Protein AF-0000000083689235 (afdb_homodimer)

Structure (mmCIF, N/CA/C/O backbone):
data_AF-0000000083689235-model_v1
#
loop_
_entity.id
_entity.type
_entity.pdbx_description
1 polymer 'Cytochrome P450'
#
loop_
_atom_site.group_PDB
_atom_site.id
_atom_site.type_symbol
_atom_site.label_atom_id
_atom_site.label_alt_id
_atom_site.label_comp_id
_atom_site.label_asym_id
_atom_site.label_entity_id
_atom_site.label_seq_id
_atom_site.pdbx_PDB_ins_code
_atom_site.Cartn_x
_atom_site.Cartn_y
_atom_site.Cartn_z
_atom_site.occupancy
_atom_site.B_iso_or_equiv
_atom_site.auth_seq_id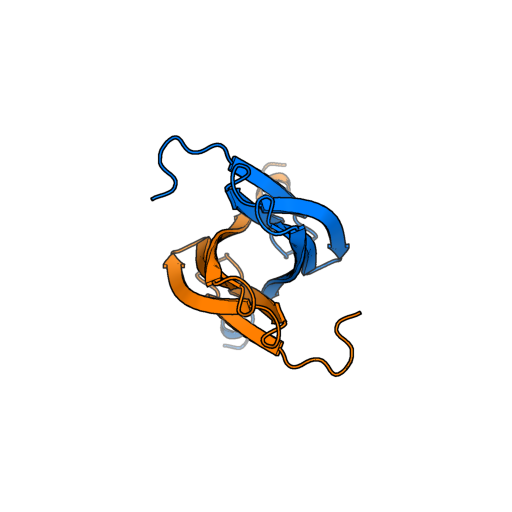
_atom_site.auth_comp_id
_atom_site.auth_asym_id
_atom_site.auth_atom_id
_atom_site.pdbx_PDB_model_num
ATOM 1 N N . MET A 1 1 ? 8.125 3.664 -14.93 1 40.72 1 MET A N 1
ATOM 2 C CA . MET A 1 1 ? 7.797 2.307 -14.5 1 40.72 1 MET A CA 1
ATOM 3 C C . MET A 1 1 ? 6.312 2.014 -14.703 1 40.72 1 MET A C 1
ATOM 5 O O . MET A 1 1 ? 5.938 0.891 -15.039 1 40.72 1 MET A O 1
ATOM 9 N N . TRP A 1 2 ? 5.355 2.891 -14.062 1 56.28 2 TRP A N 1
ATOM 10 C CA . TRP A 1 2 ? 3.945 2.635 -14.336 1 56.28 2 TRP A CA 1
ATOM 11 C C . TRP A 1 2 ? 3.609 2.924 -15.789 1 56.28 2 TRP A C 1
ATOM 13 O O . TRP A 1 2 ? 3.617 4.082 -16.219 1 56.28 2 TRP A O 1
ATOM 23 N N . GLY A 1 3 ? 4.48 2.537 -16.609 1 51.38 3 GLY A N 1
ATOM 24 C CA . GLY A 1 3 ? 4.137 2.83 -17.984 1 51.38 3 GLY A CA 1
ATOM 25 C C . GLY A 1 3 ? 2.639 2.93 -18.219 1 51.38 3 GLY A C 1
ATOM 26 O O . GLY A 1 3 ? 1.886 3.273 -17.312 1 51.38 3 GLY A O 1
ATOM 27 N N . ASN A 1 4 ? 2.213 2.709 -19.406 1 67.12 4 ASN A N 1
ATOM 28 C CA . ASN A 1 4 ? 0.866 2.631 -19.969 1 67.12 4 ASN A CA 1
ATOM 29 C C . ASN A 1 4 ? 0.105 1.422 -19.422 1 67.12 4 ASN A C 1
ATOM 31 O O . ASN A 1 4 ? -0.801 0.91 -20.078 1 67.12 4 ASN A O 1
ATOM 35 N N . SER A 1 5 ? 0.548 0.983 -18.219 1 75.38 5 SER A N 1
ATOM 36 C CA . SER A 1 5 ? -0.178 -0.175 -17.703 1 75.38 5 SER A CA 1
ATOM 37 C C . SER A 1 5 ? -1.443 0.248 -16.969 1 75.38 5 SER A C 1
ATOM 39 O O . SER A 1 5 ? -1.489 1.326 -16.375 1 75.38 5 SER A O 1
ATOM 41 N N . PRO A 1 6 ? -2.543 -0.563 -17.219 1 90.81 6 PRO A N 1
ATOM 42 C CA . PRO A 1 6 ? -3.762 -0.26 -16.453 1 90.81 6 PRO A CA 1
ATOM 43 C C . PRO A 1 6 ? -3.529 -0.217 -14.953 1 90.81 6 PRO A C 1
ATOM 45 O O . PRO A 1 6 ? -2.752 -1.014 -14.422 1 90.81 6 PRO A O 1
ATOM 48 N N . HIS A 1 7 ? -4.012 0.837 -14.391 1 93.88 7 HIS A N 1
ATOM 49 C CA . HIS A 1 7 ? -3.865 0.978 -12.953 1 93.88 7 HIS A CA 1
ATOM 50 C C . HIS A 1 7 ? -5.219 1.195 -12.273 1 93.88 7 HIS A C 1
ATOM 52 O O . HIS A 1 7 ? -6.148 1.71 -12.898 1 93.88 7 HIS A O 1
ATOM 58 N N . ALA A 1 8 ? -5.305 0.729 -11.016 1 96.56 8 ALA A N 1
ATOM 59 C CA . ALA A 1 8 ? -6.426 0.992 -10.117 1 96.56 8 ALA A CA 1
ATOM 60 C C . ALA A 1 8 ? -5.945 1.549 -8.781 1 96.56 8 ALA A C 1
ATOM 62 O O . ALA A 1 8 ? -4.742 1.659 -8.547 1 96.56 8 ALA A O 1
ATOM 63 N N . TYR A 1 9 ? -6.945 2.037 -7.984 1 96.31 9 TYR A N 1
ATOM 64 C CA . TYR A 1 9 ? -6.512 2.635 -6.727 1 96.31 9 TYR A CA 1
ATOM 65 C C . TYR A 1 9 ? -7.582 2.479 -5.652 1 96.31 9 TYR A C 1
ATOM 67 O O . TYR A 1 9 ? -8.75 2.238 -5.961 1 96.31 9 TYR A O 1
ATOM 75 N N . SER A 1 10 ? -7.109 2.506 -4.441 1 96.62 10 SER A N 1
ATOM 76 C CA . SER A 1 10 ? -7.938 2.693 -3.256 1 96.62 10 SER A CA 1
ATOM 77 C C . SER A 1 10 ? -7.57 3.979 -2.52 1 96.62 10 SER A C 1
ATOM 79 O O . SER A 1 10 ? -6.41 4.391 -2.523 1 96.62 10 SER A O 1
ATOM 81 N N . TYR A 1 11 ? -8.648 4.609 -1.931 1 93.56 11 TYR A N 1
ATOM 82 C CA . TYR A 1 11 ? -8.43 5.941 -1.378 1 93.56 11 TYR A CA 1
ATOM 83 C C . TYR A 1 11 ? -9.07 6.07 -0 1 93.56 11 TYR A C 1
ATOM 85 O O . TYR A 1 11 ? -10.164 5.551 0.234 1 93.56 11 TYR A O 1
ATOM 93 N N . ARG A 1 12 ? -8.258 6.734 0.903 1 92.81 12 ARG A N 1
ATOM 94 C CA . ARG A 1 12 ? -8.766 7.234 2.176 1 92.81 12 ARG A CA 1
ATOM 95 C C . ARG A 1 12 ? -8.688 8.758 2.236 1 92.81 12 ARG A C 1
ATOM 97 O O . ARG A 1 12 ? -7.594 9.328 2.176 1 92.81 12 ARG A O 1
ATOM 104 N N . PRO A 1 13 ? -9.828 9.406 2.391 1 89.06 13 PRO A N 1
ATOM 105 C CA . PRO A 1 13 ? -9.773 10.875 2.451 1 89.06 13 PRO A CA 1
ATOM 106 C C . PRO A 1 13 ? -9.039 11.391 3.688 1 89.06 13 PRO A C 1
ATOM 108 O O . PRO A 1 13 ? -8.875 10.648 4.664 1 89.06 13 PRO A O 1
ATOM 111 N N . SER A 1 14 ? -8.594 12.633 3.605 1 84.81 14 SER A N 1
ATOM 112 C CA . SER A 1 14 ? -7.977 13.281 4.762 1 84.81 14 SER A CA 1
ATOM 113 C C . SER A 1 14 ? -8.969 13.414 5.914 1 84.81 14 SER A C 1
ATOM 115 O O . SER A 1 14 ? -10.156 13.641 5.691 1 84.81 14 SER A O 1
ATOM 117 N N . VAL A 1 15 ? -8.438 13.141 6.988 1 75.62 15 VAL A N 1
ATOM 118 C CA . VAL A 1 15 ? -9.227 13.32 8.203 1 75.62 15 VAL A CA 1
ATOM 119 C C . VAL A 1 15 ? -8.469 14.203 9.188 1 75.62 15 VAL A C 1
ATOM 121 O O . VAL A 1 15 ? -7.387 13.836 9.656 1 75.62 15 VAL A O 1
ATOM 124 N N . GLY A 1 16 ? -9.062 15.438 9.516 1 74.81 16 GLY A N 1
ATOM 125 C CA . GLY A 1 16 ? -8.375 16.359 10.398 1 74.81 16 GLY A CA 1
ATOM 126 C C . GLY A 1 16 ? -7.031 16.812 9.859 1 74.81 16 GLY A C 1
ATOM 127 O O . GLY A 1 16 ? -6.945 17.297 8.727 1 74.81 16 GLY A O 1
ATOM 128 N N . ALA A 1 17 ? -5.957 16.547 10.711 1 70.25 17 ALA A N 1
ATOM 129 C CA . ALA A 1 17 ? -4.605 16.969 10.359 1 70.25 17 ALA A CA 1
ATOM 130 C C . ALA A 1 17 ? -3.881 15.891 9.562 1 70.25 17 ALA A C 1
ATOM 132 O O . ALA A 1 17 ? -2.789 16.125 9.039 1 70.25 17 ALA A O 1
ATOM 133 N N . SER A 1 18 ? -4.688 14.773 9.5 1 71.75 18 SER A N 1
ATOM 134 C CA . SER A 1 18 ? -4.043 13.688 8.766 1 71.75 18 SER A CA 1
ATOM 135 C C . SER A 1 18 ? -4.383 13.758 7.277 1 71.75 18 SER A C 1
ATOM 137 O O . SER A 1 18 ? -5.543 13.945 6.91 1 71.75 18 SER A O 1
ATOM 139 N N . GLY A 1 19 ? -3.453 13.742 6.48 1 78.62 19 GLY A N 1
ATOM 140 C CA . GLY A 1 19 ? -3.676 13.719 5.047 1 78.62 19 GLY A CA 1
ATOM 141 C C . GLY A 1 19 ? -4.352 12.445 4.566 1 78.62 19 GLY A C 1
ATOM 142 O O . GLY A 1 19 ? -4.574 11.523 5.352 1 78.62 19 GLY A O 1
ATOM 143 N N . GLY A 1 20 ? -4.801 12.469 3.379 1 89.06 20 GLY A N 1
ATOM 144 C CA . GLY A 1 20 ? -5.387 11.273 2.779 1 89.06 20 GLY A CA 1
ATOM 145 C C . GLY A 1 20 ? -4.355 10.242 2.379 1 89.06 20 GLY A C 1
ATOM 146 O O . GLY A 1 20 ? -3.15 10.5 2.43 1 89.06 20 GLY A O 1
ATOM 147 N N . LEU A 1 21 ? -4.809 9.055 2.16 1 92.81 21 LEU A N 1
ATOM 148 C CA . LEU A 1 21 ? -3.984 7.965 1.642 1 92.81 21 LEU A CA 1
ATOM 149 C C . LEU A 1 21 ? -4.523 7.465 0.305 1 92.81 21 LEU A C 1
ATOM 151 O O . LEU A 1 21 ? -5.734 7.301 0.141 1 92.81 21 LEU A O 1
ATOM 155 N N . LEU A 1 22 ? -3.645 7.332 -0.619 1 94.5 22 LEU A N 1
ATOM 156 C CA . LEU A 1 22 ? -3.938 6.766 -1.93 1 94.5 22 LEU A CA 1
ATOM 157 C C . LEU A 1 22 ? -3.021 5.578 -2.225 1 94.5 22 LEU A C 1
ATOM 159 O O . LEU A 1 22 ? -1.799 5.695 -2.121 1 94.5 22 LEU A O 1
ATOM 163 N N . THR A 1 23 ? -3.592 4.406 -2.479 1 96.75 23 THR A N 1
ATOM 164 C CA . THR A 1 23 ? -2.832 3.234 -2.895 1 96.75 23 THR A CA 1
ATOM 165 C C . THR A 1 23 ? -3.133 2.881 -4.348 1 96.75 23 THR A C 1
ATOM 167 O O . THR A 1 23 ? -4.293 2.668 -4.711 1 96.75 23 THR A O 1
ATOM 170 N N . ILE A 1 24 ? -2.086 2.811 -5.172 1 96.25 24 ILE A N 1
ATOM 171 C CA . ILE A 1 24 ? -2.207 2.539 -6.602 1 96.25 24 ILE A CA 1
ATOM 172 C C . ILE A 1 24 ? -1.522 1.216 -6.934 1 96.25 24 ILE A C 1
ATOM 174 O O . ILE A 1 24 ? -0.445 0.918 -6.414 1 96.25 24 ILE A O 1
ATOM 178 N N . TRP A 1 25 ? -2.096 0.451 -7.785 1 96.31 25 TRP A N 1
ATOM 179 C CA . TRP A 1 25 ? -1.494 -0.817 -8.18 1 96.31 25 TRP A CA 1
ATOM 180 C C . TRP A 1 25 ? -1.755 -1.104 -9.656 1 96.31 25 TRP A C 1
ATOM 182 O O . TRP A 1 25 ? -2.578 -0.438 -10.289 1 96.31 25 TRP A O 1
ATOM 192 N N . ASP A 1 26 ? -0.982 -2.035 -10.188 1 94.75 26 ASP A N 1
ATOM 193 C CA . ASP A 1 26 ? -1.204 -2.529 -11.547 1 94.75 26 ASP A CA 1
ATOM 194 C C . ASP A 1 26 ? -2.412 -3.461 -11.602 1 94.75 26 ASP A C 1
ATOM 196 O O . 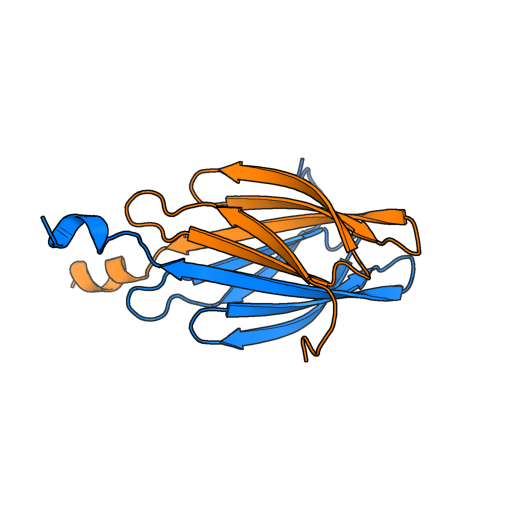ASP A 1 26 ? -2.35 -4.598 -11.125 1 94.75 26 ASP A O 1
ATOM 200 N N . SER A 1 27 ? -3.441 -3.01 -12.242 1 95.19 27 SER A N 1
ATOM 201 C CA . SER A 1 27 ? -4.695 -3.758 -12.219 1 95.19 27 SER A CA 1
ATOM 202 C C . SER A 1 27 ? -4.668 -4.914 -13.211 1 95.19 27 SER A C 1
ATOM 204 O O . SER A 1 27 ? -5.59 -5.734 -13.242 1 95.19 27 SER A O 1
ATOM 206 N N . ALA A 1 28 ? -3.66 -4.961 -14.016 1 92.44 28 ALA A N 1
ATOM 207 C CA . ALA A 1 28 ? -3.48 -6.125 -14.883 1 92.44 28 ALA A CA 1
ATOM 208 C C . ALA A 1 28 ? -2.939 -7.312 -14.094 1 92.44 28 ALA A C 1
ATOM 210 O O . ALA A 1 28 ? -3.074 -8.461 -14.523 1 92.44 28 ALA A O 1
ATOM 211 N N . GLU A 1 29 ? -2.357 -7 -12.922 1 91.88 29 GLU A N 1
ATOM 212 C CA . GLU A 1 29 ? -1.693 -8.055 -12.164 1 91.88 29 GLU A CA 1
ATOM 213 C C . GLU A 1 29 ? -2.457 -8.383 -10.883 1 91.88 29 GLU A C 1
ATOM 215 O O . GLU A 1 29 ? -2.424 -9.516 -10.406 1 91.88 29 GLU A O 1
ATOM 220 N N . VAL A 1 30 ? -3.039 -7.352 -10.352 1 94.75 30 VAL A N 1
ATOM 221 C CA . VAL A 1 30 ? -3.639 -7.492 -9.031 1 94.75 30 VAL A CA 1
ATOM 222 C C . VAL A 1 30 ? -5.082 -7 -9.062 1 94.75 30 VAL A C 1
ATOM 224 O O . VAL A 1 30 ? -5.379 -5.961 -9.656 1 94.75 30 VAL A O 1
ATOM 227 N N . GLU A 1 31 ? -5.875 -7.812 -8.461 1 96.19 31 GLU A N 1
ATOM 228 C CA . GLU A 1 31 ? -7.234 -7.379 -8.141 1 96.19 31 GLU A CA 1
ATOM 229 C C . GLU A 1 31 ? -7.379 -7.055 -6.66 1 96.19 31 GLU A C 1
ATOM 231 O O . GLU A 1 31 ? -7.062 -7.887 -5.805 1 96.19 31 GLU A O 1
ATOM 236 N N . VAL A 1 32 ? -7.777 -5.863 -6.316 1 97.06 32 VAL A N 1
ATOM 237 C CA . VAL A 1 32 ? -8.125 -5.562 -4.934 1 97.06 32 VAL A CA 1
ATOM 238 C C . VAL A 1 32 ? -9.578 -5.941 -4.672 1 97.06 32 VAL A C 1
ATOM 240 O O . VAL A 1 32 ? -10.5 -5.328 -5.223 1 97.06 32 VAL A O 1
ATOM 243 N N . CYS A 1 33 ? -9.742 -6.875 -3.799 1 97.31 33 CYS A N 1
ATOM 244 C CA . CYS A 1 33 ? -11.039 -7.477 -3.52 1 97.31 33 CYS A CA 1
ATOM 245 C C . CYS A 1 33 ? -11.828 -6.633 -2.529 1 97.31 33 CYS A C 1
ATOM 247 O O . CYS A 1 33 ? -13.062 -6.625 -2.555 1 97.31 33 CYS A O 1
ATOM 249 N N . SER A 1 34 ? -11.172 -6.031 -1.626 1 97.25 34 SER A N 1
ATOM 250 C CA . SER A 1 34 ? -11.805 -5.156 -0.646 1 97.25 34 SER A CA 1
ATOM 251 C C . SER A 1 34 ? -10.805 -4.16 -0.066 1 97.25 34 SER A C 1
ATOM 253 O O . SER A 1 34 ? -9.594 -4.406 -0.088 1 97.25 34 SER A O 1
ATOM 255 N N . SER A 1 35 ? -11.367 -3.037 0.373 1 96.88 35 SER A N 1
ATOM 256 C CA . SER A 1 35 ? -10.586 -2.055 1.121 1 96.88 35 SER A CA 1
ATOM 257 C C . SER A 1 35 ? -11.383 -1.498 2.295 1 96.88 35 SER A C 1
ATOM 259 O O . SER A 1 35 ? -12.609 -1.349 2.209 1 96.88 35 SER A O 1
ATOM 261 N N . VAL A 1 36 ? -10.648 -1.245 3.375 1 95.81 36 VAL A N 1
ATOM 262 C CA . VAL A 1 36 ? -11.234 -0.65 4.57 1 95.81 36 VAL A CA 1
ATOM 263 C C . VAL A 1 36 ? -10.398 0.547 5.016 1 95.81 36 VAL A C 1
ATOM 265 O O . VAL A 1 36 ? -9.18 0.443 5.152 1 95.81 36 VAL A O 1
ATOM 268 N N . SER A 1 37 ? -11.102 1.615 5.156 1 93.06 37 SER A N 1
ATOM 269 C CA . SER A 1 37 ? -10.414 2.812 5.625 1 93.06 37 SER A CA 1
ATOM 270 C C . SER A 1 37 ? -10.75 3.107 7.086 1 93.06 37 SER A C 1
ATOM 272 O O . SER A 1 37 ? -11.922 3.111 7.469 1 93.06 37 SER A O 1
ATOM 274 N N . LEU A 1 38 ? -9.734 3.217 7.848 1 90.06 38 LEU A N 1
ATOM 275 C CA . LEU A 1 38 ? -9.844 3.713 9.211 1 90.06 38 LEU A CA 1
ATOM 276 C C . LEU A 1 38 ? -9.133 5.051 9.367 1 90.06 38 LEU A C 1
ATOM 278 O O . LEU A 1 38 ? -8.68 5.637 8.375 1 90.06 38 LEU A O 1
ATOM 282 N N . GLU A 1 39 ? -9.109 5.668 10.484 1 83.5 39 GLU A N 1
ATOM 283 C CA . GLU A 1 39 ? -8.633 7.035 10.672 1 83.5 39 GLU A CA 1
ATOM 284 C C . GLU A 1 39 ? -7.246 7.223 10.062 1 83.5 39 GLU A C 1
ATOM 286 O O . GLU A 1 39 ? -6.992 8.211 9.367 1 83.5 39 GLU A O 1
ATOM 291 N N . HIS A 1 40 ? -6.371 6.305 10.273 1 88.19 40 HIS A N 1
ATOM 292 C CA . HIS A 1 40 ? -5 6.523 9.836 1 88.19 40 HIS A CA 1
ATOM 293 C C . HIS A 1 40 ? -4.516 5.367 8.961 1 88.19 40 HIS A C 1
ATOM 295 O O . HIS A 1 40 ? -3.322 5.266 8.664 1 88.19 40 HIS A O 1
ATOM 301 N N . VAL A 1 41 ? -5.465 4.492 8.578 1 92.94 41 VAL A N 1
ATOM 302 C CA . VAL A 1 41 ? -5.008 3.289 7.891 1 92.94 41 VAL A CA 1
ATOM 303 C C . VAL A 1 41 ? -5.945 2.973 6.727 1 92.94 41 VAL A C 1
ATOM 305 O O . VAL A 1 41 ? -7.164 3.09 6.852 1 92.94 41 VAL A O 1
ATOM 308 N N . LEU A 1 42 ? -5.402 2.701 5.621 1 96.25 42 LEU A N 1
ATOM 309 C CA . L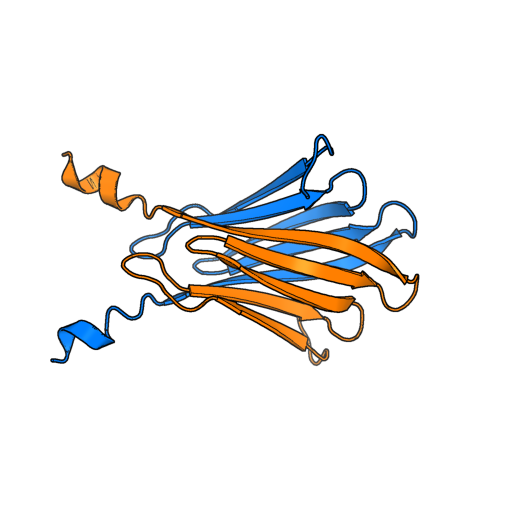EU A 1 42 ? -6.094 2.076 4.5 1 96.25 42 LEU A CA 1
ATOM 310 C C . LEU A 1 42 ? -5.68 0.615 4.352 1 96.25 42 LEU A C 1
ATOM 312 O O . LEU A 1 42 ? -4.527 0.323 4.02 1 96.25 42 LEU A O 1
ATOM 316 N N . TRP A 1 43 ? -6.641 -0.289 4.621 1 96.38 43 TRP A N 1
ATOM 317 C CA . TRP A 1 43 ? -6.43 -1.724 4.457 1 96.38 43 TRP A CA 1
ATOM 318 C C . TRP A 1 43 ? -6.883 -2.186 3.074 1 96.38 43 TRP A C 1
ATOM 320 O O . TRP A 1 43 ? -7.969 -1.817 2.615 1 96.38 43 TRP A O 1
ATOM 330 N N . CYS A 1 44 ? -6.055 -2.969 2.441 1 97.19 44 CYS A N 1
ATOM 331 C CA . CYS A 1 44 ? -6.422 -3.539 1.151 1 97.19 44 CYS A CA 1
ATOM 332 C C . CYS A 1 44 ? -6.227 -5.051 1.147 1 97.19 44 CYS A C 1
ATOM 334 O O . CYS A 1 44 ? -5.184 -5.547 1.571 1 97.19 44 CYS A O 1
ATOM 336 N N . HIS A 1 45 ? -7.211 -5.688 0.729 1 96.56 45 HIS A N 1
ATOM 337 C CA . HIS A 1 45 ? -7.156 -7.109 0.411 1 96.56 45 HIS A CA 1
ATOM 338 C C . HIS A 1 45 ? -7.062 -7.336 -1.094 1 96.56 45 HIS A C 1
ATOM 340 O O . HIS A 1 45 ? -7.977 -6.973 -1.84 1 96.56 45 HIS A O 1
ATOM 346 N N . GLY A 1 46 ? -5.922 -7.93 -1.54 1 94.88 46 GLY A N 1
ATOM 347 C CA . GLY A 1 46 ? -5.691 -8.141 -2.961 1 94.88 46 GLY A CA 1
ATOM 348 C C . GLY A 1 46 ? -5.527 -9.602 -3.332 1 94.88 46 GLY A C 1
ATOM 349 O O . GLY A 1 46 ? -5.316 -10.445 -2.461 1 94.88 46 GLY A O 1
ATOM 350 N N . ARG A 1 47 ? -5.648 -9.781 -4.598 1 94.38 47 ARG A N 1
ATOM 351 C CA . ARG A 1 47 ? -5.445 -11.094 -5.199 1 94.38 47 ARG A CA 1
ATOM 352 C C . ARG A 1 47 ? -4.648 -10.992 -6.496 1 94.38 47 ARG A C 1
ATOM 354 O O . ARG A 1 47 ? -4.93 -10.133 -7.332 1 94.38 47 ARG A O 1
ATOM 361 N N . PHE A 1 48 ? -3.648 -11.844 -6.664 1 93.44 48 PHE A N 1
ATOM 362 C CA . PHE A 1 48 ? -2.979 -11.922 -7.957 1 93.44 48 PHE A CA 1
ATOM 363 C C . PHE A 1 48 ? -3.879 -12.594 -8.992 1 93.44 48 PHE A C 1
ATOM 365 O O . PHE A 1 48 ? -4.371 -13.703 -8.766 1 93.44 48 PHE A O 1
ATOM 372 N N . ILE A 1 49 ? -3.92 -12 -10.047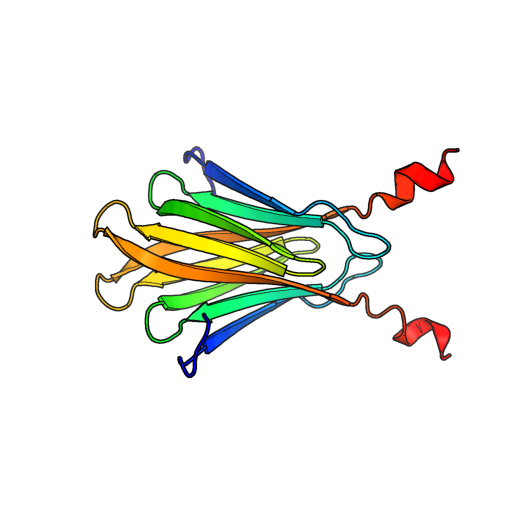 1 92.69 49 ILE A N 1
ATOM 373 C CA . ILE A 1 49 ? -4.891 -12.453 -11.039 1 92.69 49 ILE A CA 1
ATOM 374 C C . ILE A 1 49 ? -4.445 -13.797 -11.617 1 92.69 49 ILE A C 1
ATOM 376 O O . ILE A 1 49 ? -5.258 -14.711 -11.781 1 92.69 49 ILE A O 1
ATOM 380 N N . LYS A 1 50 ? -3.186 -13.953 -11.844 1 91.69 50 LYS A N 1
ATOM 381 C CA . LYS A 1 50 ? -2.676 -15.148 -12.508 1 91.69 50 LYS A CA 1
ATOM 382 C C . LYS A 1 50 ? -2.74 -16.359 -11.586 1 91.69 50 LYS A C 1
ATOM 384 O O . LYS A 1 50 ? -3.162 -17.438 -12.008 1 91.69 50 LYS A O 1
ATOM 389 N N . SER A 1 51 ? -2.395 -16.234 -10.367 1 93.06 51 SER A N 1
ATOM 390 C CA . SER A 1 51 ? -2.26 -17.391 -9.492 1 93.06 51 SER A CA 1
ATOM 391 C C . SER A 1 51 ? -3.463 -17.531 -8.562 1 93.06 51 SER A C 1
ATOM 393 O O . SER A 1 51 ? -3.691 -18.594 -7.98 1 93.06 51 SER A O 1
ATOM 395 N N . GLY A 1 52 ? -4.172 -16.453 -8.398 1 94.44 52 GLY A N 1
ATOM 396 C CA . GLY A 1 52 ? -5.281 -16.453 -7.457 1 94.44 52 GLY A CA 1
ATOM 397 C C . GLY A 1 52 ? -4.84 -16.281 -6.016 1 94.44 52 GLY A C 1
ATOM 398 O O . GLY A 1 52 ? -5.676 -16.25 -5.105 1 94.44 52 GLY A O 1
ATOM 399 N N . GLU A 1 53 ? -3.531 -16.141 -5.738 1 92.5 53 GLU A N 1
ATOM 400 C CA . GLU A 1 53 ? -3.018 -15.953 -4.387 1 92.5 53 GLU A CA 1
ATOM 401 C C . GLU A 1 53 ? -3.432 -14.602 -3.814 1 92.5 53 GLU A C 1
ATOM 403 O O . GLU A 1 53 ? -3.363 -13.586 -4.508 1 92.5 53 GLU A O 1
ATOM 408 N N . GLU A 1 54 ? -3.807 -14.695 -2.539 1 93.19 54 GLU A N 1
ATOM 409 C CA . GLU A 1 54 ? -4.316 -13.484 -1.9 1 93.19 54 GLU A CA 1
ATOM 410 C C . GLU A 1 54 ? -3.283 -12.883 -0.953 1 93.19 54 GLU A C 1
ATOM 412 O O . GLU A 1 54 ? -2.398 -13.586 -0.465 1 93.19 54 GLU A O 1
ATOM 417 N N . PHE A 1 55 ? -3.418 -11.586 -0.777 1 92.12 55 PHE A N 1
ATOM 418 C CA . PHE A 1 55 ? -2.529 -10.891 0.15 1 92.12 55 PHE A CA 1
ATOM 419 C C . PHE A 1 55 ? -3.23 -9.695 0.775 1 92.12 55 PHE A C 1
ATOM 421 O O . PHE A 1 55 ? -4.297 -9.281 0.315 1 92.12 55 PHE A O 1
ATOM 428 N N . PHE A 1 56 ? -2.568 -9.234 1.892 1 94.12 56 PHE A N 1
ATOM 429 C CA . PHE A 1 56 ? -3.064 -8.07 2.607 1 94.12 56 PHE A CA 1
ATOM 430 C C . PHE A 1 56 ? -1.976 -7.012 2.742 1 94.12 56 PHE A C 1
ATOM 432 O O . PHE A 1 56 ? -0.815 -7.336 2.998 1 94.12 56 PHE A O 1
ATOM 439 N N . VAL A 1 57 ? -2.443 -5.793 2.561 1 95.94 57 VAL A N 1
ATOM 440 C CA . VAL A 1 57 ? -1.543 -4.664 2.781 1 95.94 57 VAL A CA 1
ATOM 441 C C . VAL A 1 57 ? -2.256 -3.584 3.59 1 95.94 57 VAL A C 1
ATOM 443 O O . VAL A 1 57 ? -3.434 -3.301 3.355 1 95.94 57 VAL A O 1
ATOM 446 N N . ALA A 1 58 ? -1.49 -3.025 4.5 1 96.06 58 ALA A N 1
ATOM 447 C CA . ALA A 1 58 ? -1.969 -1.85 5.223 1 96.06 58 ALA A CA 1
ATOM 448 C C . ALA A 1 58 ? -1.083 -0.638 4.945 1 96.06 58 ALA A C 1
ATOM 450 O O . ALA A 1 58 ? 0.145 -0.728 5.023 1 96.06 58 ALA A O 1
ATOM 451 N N . ASN A 1 59 ? -1.722 0.4 4.609 1 95.44 59 ASN A N 1
ATOM 452 C CA . ASN A 1 59 ? -1.037 1.678 4.445 1 95.44 59 ASN A CA 1
ATOM 453 C C . ASN A 1 59 ? -1.442 2.674 5.527 1 95.44 59 ASN A C 1
ATOM 455 O O . ASN A 1 59 ? -2.629 2.951 5.711 1 95.44 59 ASN A O 1
ATOM 459 N N . VAL A 1 60 ? -0.433 3.205 6.164 1 92.38 60 VAL A N 1
ATOM 460 C CA . VAL A 1 60 ? -0.69 4.012 7.352 1 92.38 60 VAL A CA 1
ATOM 461 C C . VAL A 1 60 ? -0.073 5.398 7.18 1 92.38 60 VAL A C 1
ATOM 463 O O . VAL A 1 60 ? 1.061 5.527 6.711 1 92.38 60 VAL A O 1
ATOM 466 N N . ASN A 1 61 ? -0.916 6.402 7.504 1 88.38 61 ASN A N 1
ATOM 467 C CA . ASN A 1 61 ? -0.339 7.727 7.707 1 88.38 61 ASN A CA 1
ATOM 468 C C . ASN A 1 61 ? 0.496 7.785 8.984 1 88.38 61 ASN A C 1
ATOM 470 O O . ASN A 1 61 ? -0.012 7.516 10.078 1 88.38 61 ASN A O 1
ATOM 474 N N . ALA A 1 62 ? 1.689 8.047 8.797 1 79.75 62 ALA A N 1
ATOM 475 C CA . ALA A 1 62 ? 2.525 8.289 9.969 1 79.75 62 ALA A CA 1
ATOM 476 C C . ALA A 1 62 ? 2.551 9.773 10.328 1 79.75 62 ALA A C 1
ATOM 478 O O . ALA A 1 62 ? 2.449 10.633 9.445 1 79.75 62 ALA A O 1
ATOM 479 N N . PRO A 1 63 ? 2.441 10.109 11.688 1 69.69 63 PRO A N 1
ATOM 480 C CA . PRO A 1 63 ? 2.303 11.5 12.125 1 69.69 63 PRO A CA 1
ATOM 481 C C . PRO A 1 63 ? 3.354 12.422 11.508 1 69.69 63 PRO A C 1
ATOM 483 O O . PRO A 1 63 ? 4.434 11.961 11.125 1 69.69 63 PRO A O 1
ATOM 486 N N . CYS A 1 64 ? 2.83 13.602 11.188 1 58.75 64 CYS A N 1
ATOM 487 C CA . CYS A 1 64 ? 3.777 14.641 10.805 1 58.75 64 CYS A CA 1
ATOM 488 C C . CYS A 1 64 ? 4.68 15.008 11.977 1 58.75 64 CYS A C 1
ATOM 490 O O . CYS A 1 64 ? 4.254 14.969 13.133 1 58.75 64 CYS A O 1
ATOM 492 N N . ASP A 1 65 ? 5.934 14.75 11.844 1 51.66 65 ASP A N 1
ATOM 493 C CA . ASP A 1 65 ? 6.793 15.266 12.898 1 51.66 65 ASP A CA 1
ATOM 494 C C . ASP A 1 65 ? 6.441 16.719 13.242 1 51.66 65 ASP A C 1
ATOM 496 O O . ASP A 1 65 ? 7.145 17.641 12.828 1 51.66 65 ASP A O 1
ATOM 500 N N . HIS A 1 66 ? 5.457 17.203 13.039 1 46.66 66 HIS A N 1
ATOM 501 C CA . HIS A 1 66 ? 5.375 18.562 13.562 1 46.66 66 HIS A CA 1
ATOM 502 C C . HIS A 1 66 ? 5.645 18.594 15.062 1 46.66 66 HIS A C 1
ATOM 504 O O . HIS A 1 66 ? 5.977 19.641 15.617 1 46.66 66 HIS A O 1
ATOM 510 N N . GLY A 1 67 ? 5.324 17.672 15.82 1 42.47 67 GLY A N 1
ATOM 511 C CA . GLY A 1 67 ? 5.691 17.906 17.203 1 42.47 67 GLY A CA 1
ATOM 512 C C . GLY A 1 67 ? 7.176 18.188 17.391 1 42.47 67 GLY A C 1
ATOM 513 O O . GLY A 1 67 ? 7.625 18.469 18.5 1 42.47 67 GLY A O 1
ATOM 514 N N . ALA A 1 68 ? 7.957 17.688 16.516 1 40.31 68 ALA A N 1
ATOM 515 C CA . ALA A 1 68 ? 9.305 18.109 16.891 1 40.31 68 ALA A CA 1
ATOM 516 C C . ALA A 1 68 ? 9.477 19.609 16.734 1 40.31 68 ALA A C 1
ATOM 518 O O . ALA A 1 68 ? 10.43 20.188 17.25 1 40.31 68 ALA A O 1
ATOM 519 N N . LYS A 1 69 ? 8.68 20.344 15.992 1 39.59 69 LYS A N 1
ATOM 520 C CA . LYS A 1 69 ? 8.961 21.781 16.016 1 39.59 69 LYS A CA 1
ATOM 521 C C . LYS A 1 69 ? 8.422 22.422 17.281 1 39.59 69 LYS A C 1
ATOM 523 O O . LYS A 1 69 ? 8.93 23.453 17.719 1 39.59 69 LYS A O 1
ATOM 528 N N . GLN A 1 70 ? 7.27 22.094 17.719 1 37.66 70 GLN A N 1
ATOM 529 C CA . GLN A 1 70 ? 6.77 23.047 18.688 1 37.66 70 GLN A CA 1
ATOM 530 C C . GLN A 1 70 ? 7.551 22.953 20 1 37.66 70 GLN A C 1
ATOM 532 O O . GLN A 1 70 ? 7.359 23.781 20.906 1 37.66 70 GLN A O 1
ATOM 537 N N . ARG A 1 71 ? 8.031 21.688 20.219 1 34.22 71 ARG A N 1
ATOM 538 C CA . ARG A 1 71 ? 8.562 21.859 21.562 1 34.22 71 ARG A CA 1
ATOM 539 C C . ARG A 1 71 ? 9.82 22.719 21.547 1 34.22 71 ARG A C 1
ATOM 541 O O . ARG A 1 71 ? 10.469 22.906 22.578 1 34.22 71 ARG A O 1
ATOM 548 N N . LEU A 1 72 ? 10.266 23.094 20.422 1 28.98 72 LEU A N 1
ATOM 549 C CA . LEU A 1 72 ? 11.32 24.047 20.781 1 28.98 72 LEU A CA 1
ATOM 550 C C . LEU A 1 72 ? 10.734 25.391 21.156 1 28.98 72 LEU A C 1
ATOM 552 O O . LEU A 1 72 ? 11.219 26.047 22.078 1 28.98 72 LEU A O 1
ATOM 556 N N . MET B 1 1 ? -7.395 -9.438 12.312 1 40 1 MET B N 1
ATOM 557 C CA . MET B 1 1 ? -7.039 -9.906 10.969 1 40 1 MET B CA 1
ATOM 558 C C . MET B 1 1 ? -5.543 -10.188 10.875 1 40 1 MET B C 1
ATOM 560 O 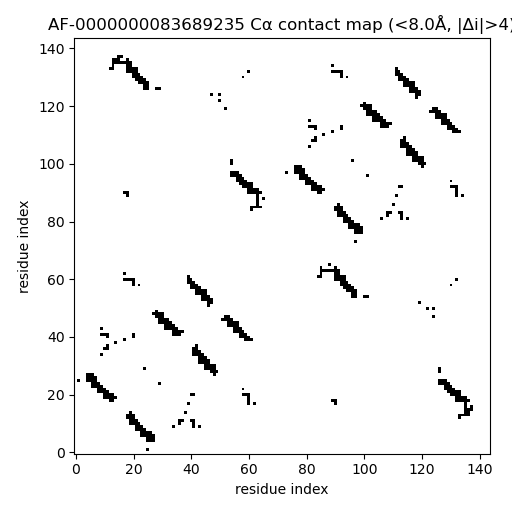O . MET B 1 1 ? -5.129 -11.148 10.234 1 40 1 MET B O 1
ATOM 564 N N . TRP B 1 2 ? -4.605 -9.109 11.133 1 55.78 2 TRP B N 1
ATOM 565 C CA . TRP B 1 2 ? -3.184 -9.438 11.148 1 55.78 2 TRP B CA 1
ATOM 566 C C . TRP B 1 2 ? -2.84 -10.336 12.328 1 55.78 2 TRP B C 1
ATOM 568 O O . TRP B 1 2 ? -2.934 -9.922 13.484 1 55.78 2 TRP B O 1
ATOM 578 N N . GLY B 1 3 ? -3.65 -11.266 12.531 1 51.66 3 GLY B N 1
ATOM 579 C CA . GLY B 1 3 ? -3.277 -12.102 13.664 1 51.66 3 GLY B CA 1
ATOM 580 C C . GLY B 1 3 ? -1.786 -12.102 13.938 1 51.66 3 GLY B C 1
ATOM 581 O O . GLY B 1 3 ? -1.097 -11.117 13.648 1 51.66 3 GLY B O 1
ATOM 582 N N . ASN B 1 4 ? -1.294 -13.117 14.57 1 66.56 4 ASN B N 1
ATOM 583 C CA . ASN B 1 4 ? 0.078 -13.477 14.914 1 66.56 4 ASN B CA 1
ATOM 584 C C . ASN B 1 4 ? 0.898 -13.805 13.664 1 66.56 4 ASN B C 1
ATOM 586 O O . ASN B 1 4 ? 1.854 -14.578 13.734 1 66.56 4 ASN B O 1
ATOM 590 N N . SER B 1 5 ? 0.44 -13.188 12.539 1 75.25 5 SER B N 1
ATOM 591 C CA . SER B 1 5 ? 1.221 -13.5 11.352 1 75.25 5 SER B CA 1
ATOM 592 C C . SER B 1 5 ? 2.436 -12.586 11.227 1 75.25 5 SER B C 1
ATOM 594 O O . SER B 1 5 ? 2.396 -11.438 11.664 1 75.25 5 SER B O 1
ATOM 596 N N . PRO B 1 6 ? 3.602 -13.234 10.805 1 90.94 6 PRO B N 1
ATOM 597 C CA . PRO B 1 6 ? 4.773 -12.391 10.57 1 90.94 6 PRO B CA 1
ATOM 598 C C . PRO B 1 6 ? 4.488 -11.234 9.617 1 90.94 6 PRO B C 1
ATOM 600 O O . PRO B 1 6 ? 3.729 -11.391 8.656 1 90.94 6 PRO B O 1
ATOM 603 N N . HIS B 1 7 ? 4.902 -10.094 10.062 1 94 7 HIS B N 1
ATOM 604 C CA . HIS B 1 7 ? 4.699 -8.914 9.219 1 94 7 HIS B CA 1
ATOM 605 C C . HIS B 1 7 ? 6.012 -8.172 8.984 1 94 7 HIS B C 1
ATOM 607 O O . HIS B 1 7 ? 6.93 -8.25 9.812 1 94 7 HIS B O 1
ATOM 613 N N . ALA B 1 8 ? 6.086 -7.508 7.824 1 96.5 8 ALA B N 1
ATOM 614 C CA . ALA B 1 8 ? 7.16 -6.582 7.477 1 96.5 8 ALA B CA 1
ATOM 615 C C . ALA B 1 8 ? 6.602 -5.238 7.016 1 96.5 8 ALA B C 1
ATOM 617 O O . ALA B 1 8 ? 5.383 -5.066 6.922 1 96.5 8 ALA B O 1
ATOM 618 N N . TYR B 1 9 ? 7.531 -4.246 6.891 1 96.31 9 TYR B N 1
ATOM 619 C CA . TYR B 1 9 ? 7.02 -2.93 6.516 1 96.31 9 TYR B CA 1
ATOM 620 C C . TYR B 1 9 ? 8.062 -2.143 5.73 1 96.31 9 TYR B C 1
ATOM 622 O O . TYR B 1 9 ? 9.25 -2.457 5.781 1 96.31 9 TYR B O 1
ATOM 630 N N . SER B 1 10 ? 7.551 -1.234 4.957 1 96.62 10 SER B N 1
ATOM 631 C CA . SER B 1 10 ? 8.328 -0.158 4.355 1 96.62 10 SER B CA 1
ATOM 632 C C . SER B 1 10 ? 7.852 1.207 4.836 1 96.62 10 SER B C 1
ATOM 634 O O . SER B 1 10 ? 6.664 1.396 5.109 1 96.62 10 SER B O 1
ATOM 636 N N . TYR B 1 11 ? 8.859 2.127 4.98 1 93.62 11 TYR B N 1
ATOM 637 C CA . TYR B 1 11 ? 8.547 3.395 5.629 1 93.62 11 TYR B CA 1
ATOM 638 C C . TYR B 1 11 ? 9.133 4.566 4.852 1 93.62 11 TYR B C 1
ATOM 640 O O . TYR B 1 11 ? 10.242 4.477 4.328 1 93.62 11 TYR B O 1
ATOM 648 N N . ARG B 1 12 ? 8.242 5.625 4.727 1 92.81 12 ARG B N 1
ATOM 649 C CA . ARG B 1 12 ? 8.68 6.953 4.305 1 92.81 12 ARG B CA 1
ATOM 650 C C . ARG B 1 12 ? 8.492 7.977 5.422 1 92.81 12 ARG B C 1
ATOM 652 O O . ARG B 1 12 ? 7.367 8.219 5.863 1 92.81 12 ARG B O 1
ATOM 659 N N . PRO B 1 13 ? 9.586 8.594 5.863 1 89.12 13 PRO B N 1
ATOM 660 C CA . PRO B 1 13 ? 9.438 9.586 6.93 1 89.12 13 PRO B CA 1
ATOM 661 C C . PRO B 1 13 ? 8.633 10.805 6.488 1 89.12 13 PRO B C 1
ATOM 663 O O . PRO B 1 13 ? 8.484 11.055 5.289 1 89.12 13 PRO B O 1
ATOM 666 N N . SER B 1 14 ? 8.102 11.531 7.473 1 85.06 14 SER B N 1
ATOM 667 C CA . SER B 1 14 ? 7.406 12.781 7.188 1 85.06 14 SER B CA 1
ATOM 668 C C . SER B 1 14 ? 8.352 13.812 6.57 1 85.06 14 SER B C 1
ATOM 670 O O . SER B 1 14 ? 9.523 13.883 6.93 1 85.06 14 SER B O 1
ATOM 672 N N . VAL B 1 15 ? 7.805 14.391 5.629 1 75.69 15 VAL B N 1
ATOM 673 C CA . VAL B 1 15 ? 8.547 15.477 4.992 1 75.69 15 VAL B CA 1
ATOM 674 C C . VAL B 1 15 ? 7.691 16.75 4.98 1 75.69 15 VAL B C 1
ATOM 676 O O . VAL B 1 15 ? 6.629 16.781 4.355 1 75.69 15 VAL B O 1
ATOM 679 N N . GLY B 1 16 ? 8.18 17.844 5.715 1 74.62 16 GLY B N 1
ATOM 680 C CA . GLY B 1 16 ? 7.398 19.062 5.801 1 74.62 16 GLY B CA 1
ATOM 681 C C . GLY B 1 16 ? 6.047 18.859 6.461 1 74.62 16 GLY B C 1
ATOM 682 O O . GLY B 1 16 ? 5.969 18.328 7.57 1 74.62 16 GLY B O 1
ATOM 683 N N . ALA B 1 17 ? 4.984 19.266 5.656 1 70.19 17 ALA B N 1
ATOM 684 C CA . ALA B 1 17 ? 3.617 19.188 6.168 1 70.19 17 ALA B CA 1
ATOM 685 C C . ALA B 1 17 ? 2.992 17.828 5.852 1 70.19 17 ALA B C 1
ATOM 687 O O . ALA B 1 17 ? 1.9 17.516 6.336 1 70.19 17 ALA B O 1
ATOM 688 N N . SER B 1 18 ? 3.875 17.094 5.082 1 71.81 18 SER B N 1
ATOM 689 C CA . SER B 1 18 ? 3.328 15.789 4.73 1 71.81 18 SER B CA 1
ATOM 690 C C . SER B 1 18 ? 3.701 14.742 5.773 1 71.81 18 SER B C 1
ATOM 692 O O . SER B 1 18 ? 4.855 14.664 6.199 1 71.81 18 SER B O 1
ATOM 694 N N . GLY B 1 19 ? 2.797 14.062 6.266 1 78.88 19 GLY B N 1
ATOM 695 C CA . GLY B 1 19 ? 3.068 12.977 7.195 1 78.88 19 GLY B CA 1
ATOM 696 C C . GLY B 1 19 ? 3.844 11.828 6.566 1 78.88 19 GLY B C 1
ATOM 697 O O . GLY B 1 19 ? 4.086 11.828 5.355 1 78.88 19 GLY B O 1
ATOM 698 N N . GLY B 1 20 ? 4.34 10.992 7.371 1 89.12 20 GLY B N 1
ATOM 699 C CA . GLY B 1 20 ? 5.023 9.805 6.879 1 89.12 20 GLY B CA 1
ATOM 700 C C . GLY B 1 20 ? 4.078 8.758 6.316 1 89.12 20 GLY B C 1
ATOM 701 O O . GLY B 1 20 ? 2.857 8.883 6.453 1 89.12 20 GLY B O 1
ATOM 702 N N . LEU B 1 21 ? 4.617 7.867 5.57 1 92.56 21 LEU B N 1
ATOM 703 C CA . LEU B 1 21 ? 3.887 6.715 5.055 1 92.56 21 LEU B CA 1
ATOM 704 C C . LEU B 1 21 ? 4.496 5.41 5.559 1 92.56 21 LEU B C 1
ATOM 706 O O . LEU B 1 21 ? 5.719 5.262 5.582 1 92.56 21 LEU B O 1
ATOM 710 N N . LEU B 1 22 ? 3.656 4.559 6.027 1 94.5 22 LEU B N 1
ATOM 711 C CA . LEU B 1 22 ? 4.027 3.217 6.457 1 94.5 22 LEU B CA 1
ATOM 712 C C . LEU B 1 22 ? 3.203 2.164 5.723 1 94.5 22 LEU B C 1
ATOM 714 O O . LEU B 1 22 ? 1.972 2.232 5.711 1 94.5 22 LEU B O 1
ATOM 718 N N . THR B 1 23 ? 3.854 1.253 5.02 1 96.75 23 THR B N 1
ATOM 719 C CA . THR B 1 23 ? 3.188 0.125 4.379 1 96.75 23 THR B CA 1
ATOM 720 C C . THR B 1 23 ? 3.559 -1.186 5.066 1 96.75 23 THR B C 1
ATOM 722 O O . THR B 1 23 ? 4.742 -1.514 5.191 1 96.75 23 THR B O 1
ATOM 725 N N . ILE B 1 24 ? 2.555 -1.943 5.496 1 96.19 24 ILE B N 1
ATOM 726 C CA . ILE B 1 24 ? 2.742 -3.195 6.223 1 96.19 24 ILE B CA 1
ATOM 727 C C . ILE B 1 24 ? 2.156 -4.352 5.414 1 96.19 24 ILE B C 1
ATOM 729 O O . ILE B 1 24 ? 1.084 -4.223 4.816 1 96.19 24 ILE B O 1
ATOM 733 N N . TRP B 1 25 ? 2.805 -5.457 5.41 1 96.31 25 TRP B N 1
ATOM 734 C CA . TRP B 1 25 ? 2.303 -6.621 4.691 1 96.31 25 TRP B CA 1
ATOM 735 C C . TRP B 1 25 ? 2.623 -7.906 5.445 1 96.31 25 TRP B C 1
ATOM 737 O O . TRP B 1 25 ? 3.416 -7.898 6.391 1 96.31 25 TRP B O 1
ATOM 747 N N . ASP B 1 26 ? 1.931 -8.969 5.062 1 94.75 26 ASP B N 1
ATOM 748 C CA . ASP B 1 26 ? 2.227 -10.297 5.582 1 94.75 26 ASP B CA 1
ATOM 749 C C . ASP B 1 26 ? 3.492 -10.867 4.945 1 94.75 26 ASP B C 1
ATOM 751 O O . ASP B 1 26 ? 3.488 -11.25 3.773 1 94.75 26 ASP B O 1
ATOM 755 N N . SER B 1 27 ? 4.508 -11.008 5.754 1 95.12 27 SER B N 1
ATOM 756 C CA . SER B 1 27 ? 5.801 -11.391 5.203 1 95.12 27 SER B CA 1
ATOM 757 C C . SER B 1 27 ? 5.879 -12.898 4.969 1 95.1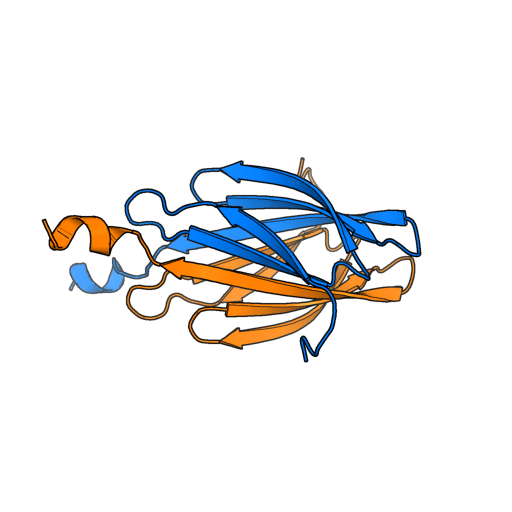2 27 SER B C 1
ATOM 759 O O . SER B 1 27 ? 6.848 -13.398 4.398 1 95.12 27 SER B O 1
ATOM 761 N N . ALA B 1 28 ? 4.895 -13.594 5.426 1 92.5 28 ALA B N 1
ATOM 762 C CA . ALA B 1 28 ? 4.816 -15.016 5.094 1 92.5 28 ALA B CA 1
ATOM 763 C C . ALA B 1 28 ? 4.336 -15.219 3.66 1 92.5 28 ALA B C 1
ATOM 765 O O . ALA B 1 28 ? 4.551 -16.281 3.07 1 92.5 28 ALA B O 1
ATOM 766 N N . GLU B 1 29 ? 3.699 -14.164 3.119 1 91.81 29 GLU B N 1
ATOM 767 C CA . GLU B 1 29 ? 3.088 -14.305 1.804 1 91.81 29 GLU B CA 1
ATOM 768 C C . GLU B 1 29 ? 3.832 -13.492 0.752 1 91.81 29 GLU B C 1
ATOM 770 O O . GLU B 1 29 ? 3.857 -13.859 -0.424 1 91.81 29 GLU B O 1
ATOM 775 N N . VAL B 1 30 ? 4.324 -12.383 1.197 1 94.62 30 VAL B N 1
ATOM 776 C CA . VAL B 1 30 ? 4.895 -11.422 0.253 1 94.62 30 VAL B CA 1
ATOM 777 C C . VAL B 1 30 ? 6.305 -11.039 0.694 1 94.62 30 VAL B C 1
ATOM 779 O O . VAL B 1 30 ? 6.551 -10.812 1.881 1 94.62 30 VAL B O 1
ATOM 782 N 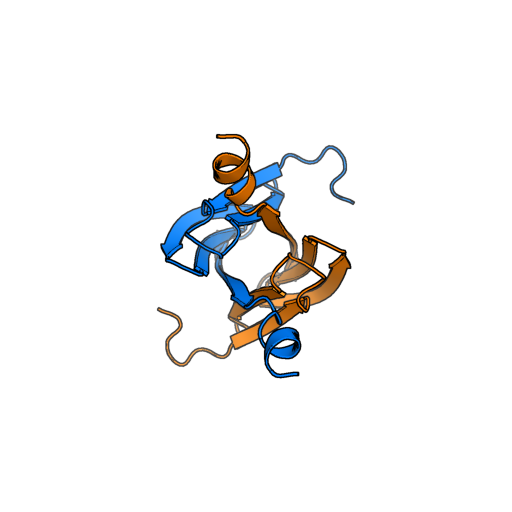N . GLU B 1 31 ? 7.137 -11.055 -0.28 1 96.19 31 GLU B N 1
ATOM 783 C CA . GLU B 1 31 ? 8.453 -10.445 -0.117 1 96.19 31 GLU B CA 1
ATOM 784 C C . GLU B 1 31 ? 8.531 -9.102 -0.833 1 96.19 31 GLU B C 1
ATOM 786 O O . GLU B 1 31 ? 8.242 -9.008 -2.025 1 96.19 31 GLU B O 1
ATOM 791 N N . VAL B 1 32 ? 8.844 -8.047 -0.142 1 97.12 32 VAL B N 1
ATOM 792 C CA . VAL B 1 32 ? 9.133 -6.777 -0.801 1 97.12 32 VAL B CA 1
ATOM 793 C C . VAL B 1 32 ? 10.602 -6.734 -1.22 1 97.12 32 VAL B C 1
ATOM 795 O O . VAL B 1 32 ? 11.492 -6.695 -0.37 1 97.12 32 VAL B O 1
ATOM 798 N N . CYS B 1 33 ? 10.773 -6.664 -2.49 1 97.38 33 CYS B N 1
ATOM 799 C CA . CYS B 1 33 ? 12.102 -6.75 -3.092 1 97.38 33 CYS B CA 1
ATOM 800 C C . CYS B 1 33 ? 12.805 -5.398 -3.062 1 97.38 33 CYS B C 1
ATOM 802 O O . CYS B 1 33 ? 14.031 -5.336 -3.006 1 97.38 33 CYS B O 1
ATOM 804 N N . SER B 1 34 ? 12.086 -4.371 -3.225 1 97.25 34 SER B N 1
ATOM 805 C CA . SER B 1 34 ? 12.625 -3.016 -3.168 1 97.25 34 SER B CA 1
ATOM 806 C C . SER B 1 34 ? 11.547 -2 -2.824 1 97.25 34 SER B C 1
ATOM 808 O O . SER B 1 34 ? 10.359 -2.254 -3.037 1 97.25 34 SER B O 1
ATOM 810 N N . SER B 1 35 ? 12.008 -0.897 -2.227 1 97 35 SER B N 1
ATOM 811 C CA . SER B 1 35 ? 11.148 0.257 -1.992 1 97 35 SER B CA 1
ATOM 812 C C . SER B 1 35 ? 11.875 1.562 -2.311 1 97 35 SER B C 1
ATOM 814 O O . SER B 1 35 ? 13.086 1.675 -2.096 1 97 35 SER B O 1
ATOM 816 N N . VAL B 1 36 ? 11.094 2.492 -2.84 1 95.88 36 VAL B N 1
ATOM 817 C CA . VAL B 1 36 ? 11.609 3.822 -3.148 1 95.88 36 VAL B CA 1
ATOM 818 C C . VAL B 1 36 ? 10.68 4.883 -2.562 1 95.88 36 VAL B C 1
ATOM 820 O O . VAL B 1 36 ? 9.469 4.848 -2.781 1 95.88 36 VAL B O 1
ATOM 823 N N . SER B 1 37 ? 11.305 5.734 -1.812 1 93.19 37 SER B N 1
ATOM 824 C CA . SER B 1 37 ? 10.523 6.824 -1.229 1 93.19 37 SER B CA 1
ATOM 825 C C . SER B 1 37 ? 10.797 8.141 -1.946 1 93.19 37 SER B C 1
ATOM 827 O O . SER B 1 37 ? 11.953 8.516 -2.156 1 93.19 37 SER B O 1
ATOM 829 N N . LEU B 1 38 ? 9.75 8.727 -2.389 1 90.19 38 LEU B N 1
ATOM 830 C CA . LEU B 1 38 ? 9.789 10.094 -2.898 1 90.19 38 LEU B CA 1
ATOM 831 C C . LEU B 1 38 ? 8.977 11.031 -2.008 1 90.19 38 LEU B C 1
ATOM 833 O O . LEU B 1 38 ? 8.523 10.625 -0.932 1 90.19 38 LEU B O 1
ATOM 837 N N . GLU B 1 39 ? 8.891 12.289 -2.258 1 83.56 39 GLU B N 1
ATOM 838 C CA . GLU B 1 39 ? 8.312 13.281 -1.359 1 83.56 39 GLU B CA 1
ATOM 839 C C . GLU B 1 39 ? 6.926 12.852 -0.879 1 83.56 39 GLU B C 1
ATOM 841 O O . GLU B 1 39 ? 6.625 12.938 0.313 1 83.56 39 GLU B O 1
ATOM 846 N N . HIS B 1 40 ? 6.105 12.352 -1.743 1 88.38 40 HIS B N 1
ATOM 847 C CA . HIS B 1 40 ? 4.73 12.07 -1.345 1 88.38 40 HIS B CA 1
ATOM 848 C C . HIS B 1 40 ? 4.352 10.625 -1.666 1 88.38 40 HIS B C 1
ATOM 850 O O . HIS B 1 40 ? 3.178 10.258 -1.589 1 88.38 40 HIS B O 1
ATOM 856 N N . VAL B 1 41 ? 5.375 9.828 -2.053 1 93 41 VAL B N 1
ATOM 857 C CA . VAL B 1 41 ? 5.02 8.492 -2.531 1 93 41 VAL B CA 1
ATOM 858 C C . VAL B 1 41 ? 6.008 7.469 -1.984 1 93 41 VAL B C 1
ATOM 860 O O . VAL B 1 41 ? 7.215 7.723 -1.937 1 93 41 VAL B O 1
ATOM 863 N N . LEU B 1 42 ? 5.52 6.422 -1.481 1 96.25 42 LEU B N 1
ATOM 864 C CA . LEU B 1 42 ? 6.285 5.211 -1.202 1 96.25 42 LEU B CA 1
ATOM 865 C C . LEU B 1 42 ? 5.973 4.121 -2.223 1 96.25 42 LEU B C 1
ATOM 867 O O . LEU B 1 42 ? 4.852 3.605 -2.262 1 96.25 42 LEU B O 1
ATOM 871 N N . TRP B 1 43 ? 6.988 3.803 -3.049 1 96.44 43 TRP B N 1
ATOM 872 C CA . TRP B 1 43 ? 6.879 2.734 -4.035 1 96.44 43 TRP B CA 1
ATOM 873 C C . TRP B 1 43 ? 7.402 1.416 -3.475 1 96.44 43 TRP B C 1
ATOM 875 O O . TRP B 1 43 ? 8.477 1.375 -2.865 1 96.44 43 TRP B O 1
ATOM 885 N N . CYS B 1 44 ? 6.641 0.367 -3.686 1 97.19 44 CYS B N 1
ATOM 886 C CA . CYS B 1 44 ? 7.082 -0.958 -3.271 1 97.19 44 CYS B CA 1
ATOM 887 C C . CYS B 1 44 ? 6.988 -1.951 -4.426 1 97.19 44 CYS B C 1
ATOM 889 O O . CYS B 1 44 ? 5.965 -2.02 -5.105 1 97.19 44 CYS B O 1
ATOM 891 N N . HIS B 1 45 ? 8.031 -2.602 -4.605 1 96.62 45 HIS B N 1
ATOM 892 C CA . HIS B 1 45 ? 8.086 -3.766 -5.48 1 96.62 45 HIS B CA 1
ATOM 893 C C . HIS B 1 45 ? 8.047 -5.062 -4.68 1 96.62 45 HIS B C 1
ATOM 895 O O . HIS B 1 45 ? 8.961 -5.336 -3.893 1 96.62 45 HIS B O 1
ATOM 901 N N . GLY B 1 46 ? 6.969 -5.871 -4.871 1 94.94 46 GLY B N 1
ATOM 902 C CA . GLY B 1 46 ? 6.793 -7.102 -4.113 1 94.94 46 GLY B CA 1
ATOM 903 C C . GLY B 1 46 ? 6.738 -8.336 -4.992 1 94.94 46 GLY B C 1
ATOM 904 O O . GLY B 1 46 ? 6.559 -8.234 -6.207 1 94.94 46 GLY B O 1
ATOM 905 N N . ARG B 1 47 ? 6.918 -9.414 -4.301 1 94.38 47 ARG B N 1
ATOM 906 C CA . ARG B 1 47 ? 6.812 -10.727 -4.918 1 94.38 47 ARG B CA 1
ATOM 907 C C . ARG B 1 47 ? 6.051 -11.695 -4.016 1 94.38 47 ARG B C 1
ATOM 909 O O . ARG B 1 47 ? 6.297 -11.758 -2.811 1 94.38 47 ARG B O 1
ATOM 916 N N . PHE B 1 48 ? 5.109 -12.445 -4.586 1 93.5 48 PHE B N 1
ATOM 917 C CA . PHE B 1 48 ? 4.48 -13.523 -3.824 1 93.5 48 PHE B CA 1
ATOM 918 C C . PHE B 1 48 ? 5.445 -14.688 -3.641 1 93.5 48 PHE B C 1
ATOM 920 O O . PHE B 1 48 ? 5.984 -15.211 -4.617 1 93.5 48 PHE B O 1
ATOM 927 N N . ILE B 1 49 ? 5.496 -15.094 -2.494 1 92.88 49 ILE B N 1
ATOM 928 C CA . ILE B 1 49 ? 6.523 -16.078 -2.168 1 92.88 49 ILE B CA 1
ATOM 929 C C . ILE B 1 49 ? 6.191 -17.422 -2.828 1 92.88 49 ILE B C 1
ATOM 931 O O . ILE B 1 49 ? 7.07 -18.062 -3.398 1 92.88 49 ILE B O 1
ATOM 935 N N . LYS B 1 50 ? 4.957 -17.781 -2.832 1 91.88 50 LYS B N 1
ATOM 936 C CA . LYS B 1 50 ? 4.551 -19.094 -3.322 1 91.88 50 LYS B CA 1
ATOM 937 C C . LYS B 1 50 ? 4.668 -19.172 -4.84 1 91.88 50 LYS B C 1
ATOM 939 O O . LYS B 1 50 ? 5.168 -20.172 -5.379 1 91.88 50 LYS B O 1
ATOM 944 N N . SER B 1 51 ? 4.277 -18.188 -5.555 1 93 51 SER B N 1
ATOM 945 C CA . SER B 1 51 ? 4.188 -18.281 -7.008 1 93 51 SER B CA 1
ATOM 946 C C . SER B 1 51 ? 5.367 -17.578 -7.676 1 93 51 SER B C 1
ATOM 948 O O . SER B 1 51 ? 5.641 -17.812 -8.859 1 93 51 SER B O 1
ATOM 950 N N . GLY B 1 52 ? 5.992 -16.703 -6.961 1 94.44 52 GLY B N 1
ATOM 951 C CA . GLY B 1 52 ? 7.066 -15.906 -7.539 1 94.44 52 GLY B CA 1
ATOM 952 C C . GLY B 1 52 ? 6.566 -14.734 -8.359 1 94.44 52 GLY B C 1
ATOM 953 O O . GLY B 1 52 ? 7.363 -13.969 -8.906 1 94.44 52 GLY B O 1
ATOM 954 N N . GLU B 1 53 ? 5.227 -14.516 -8.453 1 92.62 53 GLU B N 1
ATOM 955 C CA . GLU B 1 53 ? 4.656 -13.406 -9.203 1 92.62 53 GLU B CA 1
ATOM 956 C C . GLU B 1 53 ? 4.973 -12.07 -8.539 1 92.62 53 GLU B C 1
ATOM 958 O O . GLU B 1 53 ? 4.852 -11.938 -7.316 1 92.62 53 GLU B O 1
ATOM 963 N N . GLU B 1 54 ? 5.324 -11.133 -9.43 1 93.19 54 GLU B N 1
ATOM 964 C CA . GLU B 1 54 ? 5.738 -9.836 -8.914 1 93.19 54 GLU B CA 1
ATOM 965 C C . GLU B 1 54 ? 4.637 -8.797 -9.086 1 93.19 54 GLU B C 1
ATOM 967 O O . GLU B 1 54 ? 3.773 -8.938 -9.953 1 93.19 54 GLU B O 1
ATOM 972 N N . PHE B 1 55 ? 4.68 -7.816 -8.203 1 91.88 55 PHE B N 1
ATOM 973 C CA . PHE B 1 55 ? 3.721 -6.719 -8.305 1 91.88 55 PHE B CA 1
ATOM 974 C C . PHE B 1 55 ? 4.328 -5.422 -7.785 1 91.88 55 PHE B C 1
ATOM 976 O O . PHE B 1 55 ? 5.383 -5.434 -7.145 1 91.88 55 PHE B O 1
ATOM 983 N N . PHE B 1 56 ? 3.613 -4.324 -8.195 1 94.19 56 PHE B N 1
ATOM 984 C CA . PHE B 1 56 ? 4.016 -2.988 -7.762 1 94.19 56 PHE B CA 1
ATOM 985 C C . PHE B 1 56 ? 2.855 -2.27 -7.082 1 94.19 56 PHE B C 1
ATOM 987 O O . PHE B 1 56 ? 1.711 -2.361 -7.531 1 94.19 56 PHE B O 1
ATOM 994 N N . VAL B 1 57 ? 3.234 -1.589 -6.012 1 96 57 VAL B N 1
ATOM 995 C CA . VAL B 1 57 ? 2.256 -0.749 -5.332 1 96 57 VAL B CA 1
ATOM 996 C C . VAL B 1 57 ? 2.875 0.609 -5.008 1 96 57 VAL B C 1
ATOM 998 O O . VAL B 1 57 ? 4.035 0.688 -4.602 1 96 57 VAL B O 1
ATOM 1001 N N . ALA B 1 58 ? 2.055 1.614 -5.219 1 96.19 58 ALA B N 1
ATOM 1002 C CA . ALA B 1 58 ? 2.432 2.955 -4.777 1 96.19 58 ALA B CA 1
ATOM 1003 C C . ALA B 1 58 ? 1.473 3.471 -3.707 1 96.19 58 ALA B C 1
ATOM 1005 O O . ALA B 1 58 ? 0.253 3.395 -3.869 1 96.19 58 ALA B O 1
ATOM 1006 N N . ASN B 1 59 ? 2.045 3.92 -2.676 1 95.5 59 ASN B N 1
ATOM 1007 C CA . ASN B 1 59 ? 1.279 4.578 -1.621 1 95.5 59 ASN B CA 1
ATOM 1008 C C . ASN B 1 59 ? 1.582 6.074 -1.558 1 95.5 59 ASN B C 1
ATOM 1010 O O . ASN B 1 59 ? 2.74 6.473 -1.428 1 95.5 59 ASN B O 1
ATOM 1014 N N . VAL B 1 60 ? 0.521 6.84 -1.609 1 92.44 60 VAL B N 1
ATOM 1015 C CA . VAL B 1 60 ? 0.691 8.281 -1.767 1 92.44 60 VAL B CA 1
ATOM 1016 C C . VAL B 1 60 ? -0.012 9.008 -0.626 1 92.44 60 VAL B C 1
ATOM 1018 O O . VAL B 1 60 ? -1.137 8.664 -0.258 1 92.44 60 VAL B O 1
ATOM 1021 N N . ASN B 1 61 ? 0.737 9.953 -0.045 1 88.5 61 ASN B N 1
ATOM 1022 C CA . ASN B 1 61 ? 0.059 10.938 0.797 1 88.5 61 ASN B CA 1
ATOM 1023 C C . ASN B 1 61 ? -0.836 11.859 -0.026 1 88.5 61 ASN B C 1
ATOM 1025 O O . ASN B 1 61 ? -0.37 12.516 -0.96 1 88.5 61 ASN B O 1
ATOM 1029 N N . ALA B 1 62 ? -2.037 11.828 0.293 1 80.12 62 ALA B N 1
ATOM 1030 C CA . ALA B 1 62 ? -2.936 12.805 -0.312 1 80.12 62 ALA B CA 1
ATOM 1031 C C . ALA B 1 62 ? -3.074 14.047 0.571 1 80.12 62 ALA B C 1
ATOM 1033 O O . ALA B 1 62 ? -2.99 13.953 1.798 1 80.12 62 ALA B O 1
ATOM 1034 N N . PRO B 1 63 ? -3.047 15.297 -0.063 1 70.06 63 PRO B N 1
ATOM 1035 C CA . PRO B 1 63 ? -3.014 16.547 0.698 1 70.06 63 PRO B CA 1
ATOM 1036 C C . PRO B 1 63 ? -4.082 16.609 1.787 1 70.06 63 PRO B C 1
ATOM 1038 O O . PRO B 1 63 ? -5.121 15.945 1.675 1 70.06 63 PRO B O 1
ATOM 1041 N N . CYS B 1 64 ? -3.615 17.156 2.902 1 59 64 CYS B N 1
ATOM 1042 C CA . CYS B 1 64 ? -4.605 17.469 3.928 1 59 64 CYS B CA 1
ATOM 1043 C C . CYS B 1 64 ? -5.57 18.547 3.439 1 59 64 CYS B C 1
ATOM 1045 O O . CYS B 1 64 ? -5.191 19.422 2.66 1 59 64 CYS B O 1
ATOM 1047 N N . ASP B 1 65 ? -6.824 18.203 3.367 1 51.62 65 ASP B N 1
ATOM 1048 C CA . ASP B 1 65 ? -7.766 19.266 3.055 1 51.62 65 ASP B CA 1
ATOM 1049 C C . ASP B 1 65 ? -7.477 20.516 3.893 1 51.62 65 ASP B C 1
ATOM 1051 O O . ASP B 1 65 ? -8.352 21.359 4.082 1 51.62 65 ASP B O 1
ATOM 1055 N N . HIS B 1 66 ? -6.594 20.656 4.543 1 46.72 66 HIS B N 1
ATOM 1056 C CA . HIS B 1 66 ? -6.582 21.953 5.199 1 46.72 66 HIS B CA 1
ATOM 1057 C C . HIS B 1 66 ? -6.664 23.078 4.18 1 46.72 66 HIS B C 1
ATOM 1059 O O . HIS B 1 66 ? -6.98 24.219 4.535 1 46.72 66 HIS B O 1
ATOM 1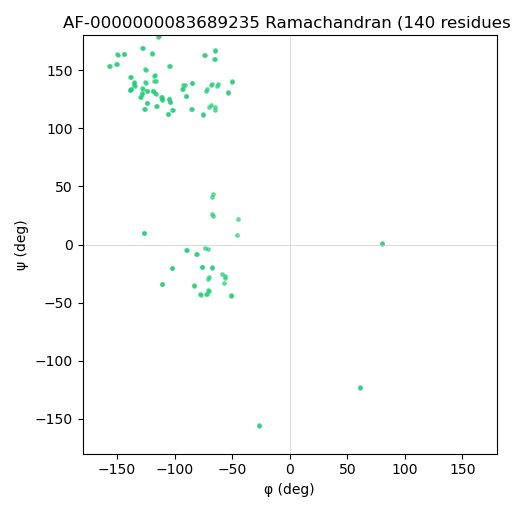065 N N . GLY B 1 67 ? -6.242 23 3.045 1 41.69 67 GLY B N 1
ATOM 1066 C CA . GLY B 1 67 ? -6.516 24.188 2.244 1 41.69 67 GLY B CA 1
ATOM 1067 C C . GLY B 1 67 ? -7.996 24.5 2.135 1 41.69 67 GLY B C 1
ATOM 1068 O O . GLY B 1 67 ? -8.375 25.516 1.548 1 41.69 67 GLY B O 1
ATOM 1069 N N . ALA B 1 68 ? -8.781 23.516 2.271 1 39.69 68 ALA B N 1
ATOM 1070 C CA . ALA B 1 68 ? -10.141 24.047 2.182 1 39.69 68 ALA B CA 1
ATOM 1071 C C . ALA B 1 68 ? -10.461 24.938 3.379 1 39.69 68 ALA B C 1
ATOM 1073 O O . ALA B 1 68 ? -11.438 25.688 3.359 1 39.69 68 ALA B O 1
ATOM 1074 N N . LYS B 1 69 ? -9.797 24.875 4.492 1 39.12 69 LYS B N 1
ATOM 1075 C CA . LYS B 1 69 ? -10.227 25.844 5.496 1 39.12 69 LYS B CA 1
ATOM 1076 C C . LYS B 1 69 ? -9.695 27.234 5.18 1 39.12 69 LYS B C 1
ATOM 1078 O O . LYS B 1 69 ? -10.281 28.234 5.59 1 39.12 69 LYS B O 1
ATOM 1083 N N . GLN B 1 70 ? -8.469 27.359 4.805 1 37.34 70 GLN B N 1
ATOM 1084 C CA . GLN B 1 70 ? -8.039 28.75 4.934 1 37.34 70 GLN B CA 1
ATOM 1085 C C . GLN B 1 70 ? -8.719 29.625 3.891 1 37.34 70 GLN B C 1
ATOM 1087 O O . GLN B 1 70 ? -8.586 30.859 3.924 1 37.34 70 GLN B O 1
ATOM 1092 N N . ARG B 1 71 ? -9.047 28.938 2.752 1 34.22 71 ARG B N 1
ATOM 1093 C CA . ARG B 1 71 ? -9.539 30.047 1.945 1 34.22 71 ARG B CA 1
ATOM 1094 C C . ARG B 1 71 ? -10.906 30.516 2.428 1 34.22 71 ARG B C 1
ATOM 1096 O O . ARG B 1 71 ? -11.523 31.391 1.81 1 34.22 71 ARG B O 1
ATOM 1103 N N . LEU B 1 72 ? -11.461 29.891 3.391 1 29.59 72 LEU B N 1
ATOM 1104 C CA . LEU B 1 72 ? -12.617 30.719 3.732 1 29.59 72 LEU B CA 1
ATOM 1105 C C . LEU B 1 72 ? -12.195 31.922 4.57 1 29.59 72 LEU B C 1
ATOM 1107 O O . LEU B 1 72 ? -12.703 33.031 4.383 1 29.59 72 LEU B O 1
#

Secondary structure (DSSP, 8-state):
---S--EEEEEE--BTTBPEEEEEEETTTEEEEEEEE-SSEEEEEEEETTT--EEEEEEEEEP-TTHHHHT-/---S--EEEEEE--BTTBPEEEEEEETTTEEEEEEEE-SSEEEEEEEETTT--EEEEEEEEEPPTHHHHHT-

Sequence (144 aa):
MWGNSPHAYSYRPSVGASGGLLTIWDSAEVEVCSSVSLEHVLWCHGRFIKSGEEFFVANVNAPCDHGAKQRLMWGNSPHAYSYRPSVGASGGLLTIWDSAEVEVCSSVSLEHVLWCHGRFIKSGEEFFVANVNAPCDHGAKQRL

Radius of gyration: 15.75 Å; Cα contacts (8 Å, |Δi|>4): 346; chains: 2; bounding box: 25×50×42 Å

Foldseek 3Di:
DCPPADKDWDKACQDVPFHIDIDMDRVVFKDFPDWDDDNFKIKTWIAGPPPRDIDIDIDGGDDDPPVVPPVD/DCPPADKDWDKACQDVPFHIDIDMDRVVFKDFPDWDDDNFKIKTWIAGPPPRDIDIDIDGGDDDPPVVPPVD

pLDDT: mean 82.92, std 19.17, range [28.98, 97.38]

Nearest PDB structures (foldseek):
  5e4w-assembly1_D  TM=5.258E-01  e=6.157E-01  Arabidopsis thaliana
  4p78-assembly1_D  TM=5.486E-01  e=1.308E+00  Yersinia pestis
  7t1z-assembly1_B  TM=5.861E-01  e=1.037E+00  Homo sapiens
  4p78-assembly1_C  TM=4.920E-01  e=7.016E+00  Yersinia pestis
  5e4w-assembly1_D  TM=5.252E-01  e=6.157E-01  Arabidopsis thaliana

Organism: NCBI:txid97028

Solvent-accessible surface area (backbone atoms only — not comparable to full-atom values): 8067 Å² total; per-residue (Å²): 129,82,57,97,59,58,66,45,74,50,78,31,76,45,50,80,90,38,44,12,42,35,40,36,34,44,48,81,49,38,43,74,77,46,73,48,69,54,93,51,34,40,36,37,35,32,27,33,61,88,79,61,52,68,49,52,40,36,38,30,64,33,72,43,66,50,67,70,58,69,73,105,130,83,57,96,60,58,65,45,72,51,76,32,77,45,48,82,90,38,44,12,42,34,39,37,34,43,49,81,48,38,43,74,77,46,74,49,70,53,92,50,36,40,36,37,34,34,27,32,62,89,78,62,52,69,50,52,40,36,38,29,64,32,72,42,58,55,66,67,58,70,75,108